Protein AF-0000000072531359 (afdb_homodimer)

Radius of gyration: 17.92 Å; Cα contacts (8 Å, |Δi|>4): 56; chains: 2; bounding box: 47×46×32 Å

pLDDT: mean 86.54, std 13.65, range [44.56, 97.75]

Solvent-accessible surface area (backbone atoms only — not comparable to full-atom values): 7122 Å² total; per-residue (Å²): 120,82,52,71,63,60,52,49,53,49,51,50,52,53,52,51,51,51,51,49,52,42,50,50,43,51,55,52,37,60,69,60,44,84,70,84,82,67,57,94,78,54,80,71,47,74,56,55,44,42,51,49,45,41,53,55,57,71,70,108,121,83,50,72,63,60,52,49,52,50,51,48,52,51,52,50,51,50,51,51,52,41,50,49,44,49,55,52,38,60,69,61,44,84,69,85,81,67,58,94,79,56,80,72,47,72,57,55,43,42,50,49,46,38,53,54,57,71,67,107

Structure (mmCIF, N/CA/C/O backbone):
data_AF-0000000072531359-model_v1
#
loop_
_entity.id
_entity.type
_entity.pdbx_description
1 polymer 'BHLH domain-containing protein'
#
loop_
_atom_site.group_PDB
_atom_site.id
_atom_site.type_symbol
_atom_site.label_atom_id
_atom_site.label_alt_id
_atom_site.label_comp_id
_atom_site.label_asym_id
_atom_site.label_entity_id
_atom_site.label_seq_id
_atom_site.pdbx_PDB_ins_code
_atom_site.Cartn_x
_atom_site.Cartn_y
_atom_site.Cartn_z
_atom_site.occupancy
_atom_site.B_iso_or_equiv
_atom_site.auth_seq_id
_atom_site.auth_comp_id
_atom_site.auth_asym_id
_atom_site.auth_atom_id
_atom_site.pdbx_PDB_model_num
ATOM 1 N N . GLU A 1 1 ? 24.469 -24.031 -11.766 1 44.66 1 GLU A N 1
ATOM 2 C CA . GLU A 1 1 ? 23.125 -23.688 -12.203 1 44.66 1 GLU A CA 1
ATOM 3 C C . GLU A 1 1 ? 22.172 -23.594 -11.016 1 44.66 1 GLU A C 1
ATOM 5 O O . GLU A 1 1 ? 22 -24.562 -10.281 1 44.66 1 GLU A O 1
ATOM 10 N N . PRO A 1 2 ? 22.062 -22.5 -10.328 1 56.78 2 PRO A N 1
ATOM 11 C CA . PRO A 1 2 ? 21.203 -22.609 -9.148 1 56.78 2 PRO A CA 1
ATOM 12 C C . PRO A 1 2 ? 19.906 -23.359 -9.43 1 56.78 2 PRO A C 1
ATOM 14 O O . PRO A 1 2 ? 19.359 -23.266 -10.531 1 56.78 2 PRO A O 1
ATOM 17 N N . GLN A 1 3 ? 19.734 -24.594 -9.07 1 61.34 3 GLN A N 1
ATOM 18 C CA . GLN A 1 3 ? 18.625 -25.5 -9.352 1 61.34 3 GLN A CA 1
ATOM 19 C C . GLN A 1 3 ? 17.281 -24.781 -9.219 1 61.34 3 GLN A C 1
ATOM 21 O O . GLN A 1 3 ? 17.141 -23.875 -8.391 1 61.34 3 GLN A O 1
ATOM 26 N N . TYR A 1 4 ? 16.625 -24.766 -10.328 1 69.25 4 TYR A N 1
ATOM 27 C CA . TYR A 1 4 ? 15.359 -24.1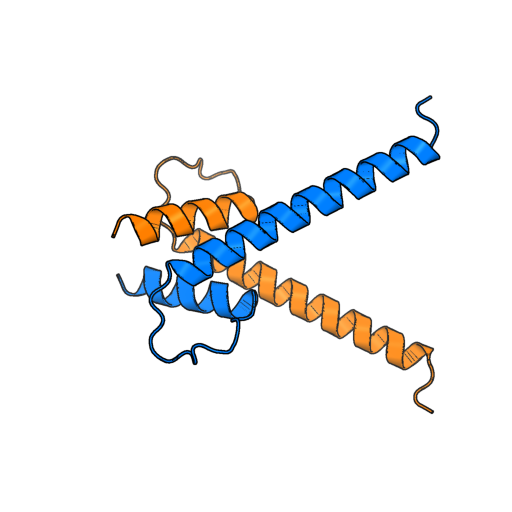09 -10.578 1 69.25 4 TYR A CA 1
ATOM 28 C C . TYR A 1 4 ? 14.508 -24.062 -9.312 1 69.25 4 TYR A C 1
ATOM 30 O O . TYR A 1 4 ? 13.859 -23.047 -9.023 1 69.25 4 TYR A O 1
ATOM 38 N N . GLY A 1 5 ? 14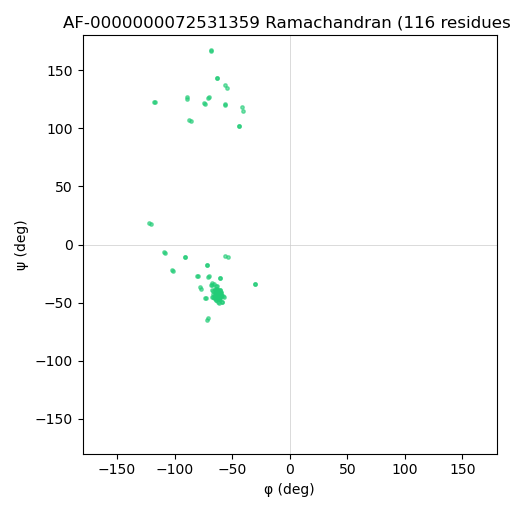.672 -25.125 -8.555 1 67 5 GLY A N 1
ATOM 39 C CA . GLY A 1 5 ? 13.875 -25.234 -7.348 1 67 5 GLY A CA 1
ATOM 40 C C . GLY A 1 5 ? 14.32 -24.297 -6.246 1 67 5 GLY A C 1
ATOM 41 O O . GLY A 1 5 ? 13.484 -23.719 -5.551 1 67 5 GLY A O 1
ATOM 42 N N . GLN A 1 6 ? 15.594 -24.297 -6.066 1 68.69 6 GLN A N 1
ATOM 43 C CA . GLN A 1 6 ? 16.156 -23.469 -4.992 1 68.69 6 GLN A CA 1
ATOM 44 C C . GLN A 1 6 ? 15.953 -21.984 -5.27 1 68.69 6 GLN A C 1
ATOM 46 O O . GLN A 1 6 ? 15.656 -21.219 -4.355 1 68.69 6 GLN A O 1
ATOM 51 N N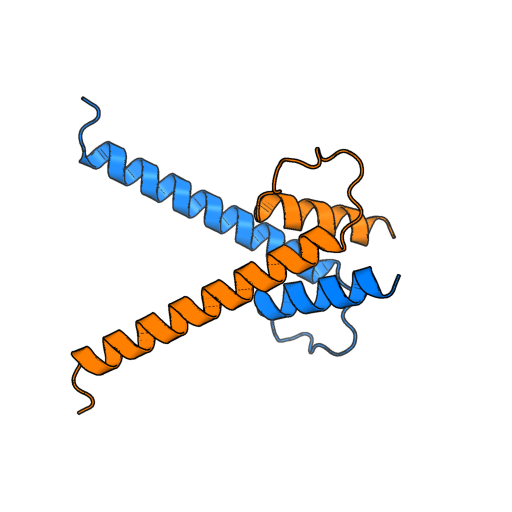 . ALA A 1 7 ? 16.031 -21.844 -6.547 1 74.06 7 ALA A N 1
ATOM 52 C CA . ALA A 1 7 ? 15.883 -20.438 -6.945 1 74.06 7 ALA A CA 1
ATOM 53 C C . ALA A 1 7 ? 14.453 -19.953 -6.738 1 74.06 7 ALA A C 1
ATOM 55 O O . ALA A 1 7 ? 14.227 -18.828 -6.289 1 74.06 7 ALA A O 1
ATOM 56 N N . ARG A 1 8 ? 13.555 -20.969 -6.824 1 82.88 8 ARG A N 1
ATOM 57 C CA . ARG A 1 8 ? 12.141 -20.641 -6.684 1 82.88 8 ARG A CA 1
ATOM 58 C C . ARG A 1 8 ? 11.773 -20.422 -5.219 1 82.88 8 ARG A C 1
ATOM 60 O O . ARG A 1 8 ? 11.039 -19.484 -4.891 1 82.88 8 ARG A O 1
ATOM 67 N N . ASP A 1 9 ? 12.422 -21.25 -4.387 1 85.25 9 ASP A N 1
ATOM 68 C CA . ASP A 1 9 ? 12.156 -21.125 -2.957 1 85.25 9 ASP A CA 1
ATOM 69 C C . ASP A 1 9 ? 12.688 -19.812 -2.41 1 85.25 9 ASP A C 1
ATOM 71 O O . ASP A 1 9 ? 12.016 -19.156 -1.605 1 85.25 9 ASP A O 1
ATOM 75 N N . GLY A 1 10 ? 13.75 -19.453 -2.846 1 87.75 10 GLY A N 1
ATOM 76 C CA . GLY A 1 10 ? 14.336 -18.188 -2.436 1 87.75 10 GLY A CA 1
ATOM 77 C C . GLY A 1 10 ? 13.523 -16.984 -2.871 1 87.75 10 GLY A C 1
ATOM 78 O O . GLY A 1 10 ? 13.297 -16.062 -2.084 1 87.75 10 GLY A O 1
ATOM 79 N N . ALA A 1 11 ? 13.141 -17.031 -4.012 1 91 11 ALA A N 1
ATOM 80 C CA . ALA A 1 11 ? 12.336 -15.938 -4.555 1 91 11 ALA A CA 1
ATOM 81 C C . ALA A 1 11 ? 11.023 -15.797 -3.795 1 91 11 ALA A C 1
ATOM 83 O O . ALA A 1 11 ? 10.578 -14.68 -3.508 1 91 11 ALA A O 1
ATOM 84 N N . THR A 1 12 ? 10.445 -16.859 -3.438 1 90.88 12 THR A N 1
ATOM 85 C CA . THR A 1 12 ? 9.195 -16.859 -2.689 1 90.88 12 THR A CA 1
ATOM 86 C C . THR A 1 12 ? 9.398 -16.281 -1.292 1 90.88 12 THR A C 1
ATOM 88 O O . THR A 1 12 ? 8.562 -15.516 -0.805 1 90.88 12 THR A O 1
ATOM 91 N N . GLU A 1 13 ? 10.422 -16.719 -0.726 1 92.25 13 GLU A N 1
ATOM 92 C CA . GLU A 1 13 ? 10.742 -16.219 0.606 1 92.25 13 GLU A CA 1
ATOM 93 C C . GLU A 1 13 ? 10.992 -14.711 0.578 1 92.25 13 GLU A C 1
ATOM 95 O O . GLU A 1 13 ? 10.57 -13.984 1.483 1 92.25 13 GLU A O 1
ATOM 100 N N . ARG A 1 14 ? 11.695 -14.211 -0.381 1 93.31 14 ARG A N 1
ATOM 101 C CA . ARG A 1 14 ? 11.945 -12.773 -0.521 1 93.31 14 ARG A CA 1
ATOM 102 C C . ARG A 1 14 ? 10.641 -12.008 -0.71 1 93.31 14 ARG A C 1
ATOM 104 O O . ARG A 1 14 ? 10.445 -10.961 -0.098 1 93.31 14 ARG A O 1
ATOM 111 N N . GLU A 1 15 ? 9.773 -12.578 -1.529 1 92.69 15 GLU A N 1
ATOM 112 C CA . GLU A 1 15 ? 8.477 -11.945 -1.764 1 92.69 15 GLU A CA 1
ATOM 113 C C . GLU A 1 15 ? 7.645 -11.906 -0.487 1 92.69 15 GLU A C 1
ATOM 115 O O . GLU A 1 15 ? 6.969 -10.914 -0.208 1 92.69 15 GLU A O 1
ATOM 120 N N . ARG A 1 16 ? 7.734 -12.977 0.229 1 94.69 16 ARG A N 1
ATOM 121 C CA . ARG A 1 16 ? 7.02 -13.031 1.501 1 94.69 16 ARG A CA 1
ATOM 122 C C . ARG A 1 16 ? 7.555 -11.977 2.469 1 94.69 16 ARG A C 1
ATOM 124 O O . ARG A 1 16 ? 6.781 -11.289 3.137 1 94.69 16 ARG A O 1
ATOM 131 N N . SER A 1 17 ? 8.812 -11.883 2.504 1 95.31 17 SER A N 1
ATOM 132 C CA . SER A 1 17 ? 9.445 -10.883 3.352 1 95.31 17 SER A CA 1
ATOM 133 C C . SER A 1 17 ? 9.047 -9.469 2.932 1 95.31 17 SER A C 1
ATOM 135 O O . SER A 1 17 ? 8.789 -8.617 3.779 1 95.31 17 SER A O 1
ATOM 137 N N . ARG A 1 18 ? 9.07 -9.18 1.736 1 95.19 18 ARG A N 1
ATOM 138 C CA . ARG A 1 18 ? 8.68 -7.875 1.213 1 95.19 18 ARG A CA 1
ATOM 139 C C . ARG A 1 18 ? 7.246 -7.535 1.605 1 95.19 18 ARG A C 1
ATOM 141 O O . ARG A 1 18 ? 6.957 -6.41 2.016 1 95.19 18 ARG A O 1
ATOM 148 N N . MET A 1 19 ? 6.375 -8.508 1.467 1 96.31 19 MET A N 1
ATOM 149 C CA . MET A 1 19 ? 4.973 -8.305 1.816 1 96.31 19 MET A CA 1
ATOM 150 C C . MET A 1 19 ? 4.82 -8.031 3.309 1 96.31 19 MET A C 1
ATOM 152 O O . MET A 1 19 ? 3.967 -7.234 3.713 1 96.31 19 MET A O 1
ATOM 156 N N . HIS A 1 20 ? 5.633 -8.664 4.117 1 97.12 20 HIS A N 1
ATOM 157 C CA . HIS A 1 20 ? 5.613 -8.398 5.551 1 97.12 20 HIS A CA 1
ATOM 158 C C . HIS A 1 20 ? 6.039 -6.961 5.848 1 97.12 20 HIS A C 1
ATOM 160 O O . HIS A 1 20 ? 5.445 -6.297 6.699 1 97.12 20 HIS A O 1
ATOM 166 N N . LEU A 1 21 ? 7.047 -6.543 5.141 1 97.25 21 LEU A N 1
ATOM 167 C CA . LEU A 1 21 ? 7.52 -5.172 5.316 1 97.25 21 LEU A CA 1
ATOM 168 C C . LEU A 1 21 ? 6.441 -4.172 4.914 1 97.25 21 LEU A C 1
ATOM 170 O O . LEU A 1 21 ? 6.242 -3.16 5.59 1 97.25 21 LEU A O 1
ATOM 174 N N . LEU A 1 22 ? 5.805 -4.414 3.883 1 97.5 22 LEU A N 1
ATOM 175 C CA . LEU A 1 22 ? 4.719 -3.559 3.418 1 97.5 22 LEU A CA 1
ATOM 176 C C . LEU A 1 22 ? 3.602 -3.488 4.453 1 97.5 22 LEU A C 1
ATOM 178 O O . LEU A 1 22 ? 3.102 -2.402 4.762 1 97.5 22 LEU A O 1
ATOM 182 N N . ASN A 1 23 ? 3.248 -4.629 4.945 1 97 23 ASN A N 1
ATOM 183 C CA . ASN A 1 23 ? 2.199 -4.699 5.957 1 97 23 ASN A CA 1
ATOM 184 C C . ASN A 1 23 ? 2.6 -3.957 7.227 1 97 23 ASN A C 1
ATOM 186 O O . ASN A 1 23 ? 1.77 -3.293 7.852 1 97 23 ASN A O 1
ATOM 190 N N . ASP A 1 24 ? 3.826 -4.129 7.578 1 97.69 24 ASP A N 1
ATOM 191 C CA . ASP A 1 24 ? 4.332 -3.389 8.734 1 97.69 24 ASP A CA 1
ATOM 192 C C . ASP A 1 24 ? 4.211 -1.883 8.516 1 97.69 24 ASP A C 1
ATOM 194 O O . ASP A 1 24 ? 3.855 -1.144 9.438 1 97.69 24 ASP A O 1
ATOM 198 N N . ALA A 1 25 ? 4.555 -1.476 7.375 1 97.75 25 ALA A N 1
ATOM 199 C CA . ALA A 1 25 ? 4.473 -0.052 7.059 1 97.75 25 ALA A CA 1
ATOM 200 C C . ALA A 1 25 ? 3.025 0.434 7.082 1 97.75 25 ALA A C 1
ATOM 202 O O . ALA A 1 25 ? 2.742 1.534 7.559 1 97.75 25 ALA A O 1
ATOM 203 N N . PHE A 1 26 ? 2.121 -0.301 6.637 1 97.31 26 PHE A N 1
ATOM 204 C CA . PHE A 1 26 ? 0.706 0.034 6.727 1 97.31 26 PHE A CA 1
ATOM 205 C C . PHE A 1 26 ? 0.27 0.163 8.18 1 97.31 26 PHE A C 1
ATOM 207 O O . PHE A 1 26 ? -0.466 1.087 8.531 1 97.31 26 PHE A O 1
ATOM 214 N N . ASP A 1 27 ? 0.7 -0.799 8.938 1 95.69 27 ASP A N 1
ATOM 215 C CA . ASP A 1 27 ? 0.342 -0.769 10.352 1 95.69 27 ASP A CA 1
ATOM 216 C C . ASP A 1 27 ? 0.861 0.501 11.023 1 95.69 27 ASP A C 1
ATOM 218 O O . ASP A 1 27 ? 0.158 1.115 11.828 1 95.69 27 ASP A O 1
ATOM 222 N N . GLN A 1 28 ? 2.033 0.877 10.711 1 96.75 28 GLN A N 1
ATOM 223 C CA . GLN A 1 28 ? 2.605 2.098 11.266 1 96.75 28 GLN A CA 1
ATOM 224 C C . GLN A 1 28 ? 1.843 3.332 10.797 1 96.75 28 GLN A C 1
ATOM 226 O O . GLN A 1 28 ? 1.575 4.242 11.578 1 96.75 28 GLN A O 1
ATOM 231 N N . LEU A 1 29 ? 1.484 3.377 9.531 1 96.44 29 LEU A N 1
ATOM 232 C CA . LEU A 1 29 ? 0.73 4.508 9 1 96.44 29 LEU A CA 1
ATOM 233 C C . LEU A 1 29 ? -0.613 4.645 9.711 1 96.44 29 LEU A C 1
ATOM 235 O O . LEU A 1 29 ? -1.029 5.754 10.047 1 96.44 29 LEU A O 1
ATOM 239 N N . ARG A 1 30 ? -1.232 3.514 9.938 1 94.75 30 ARG A N 1
ATOM 240 C CA . ARG A 1 30 ? -2.521 3.508 10.625 1 94.75 30 ARG A CA 1
ATOM 241 C C . ARG A 1 30 ? -2.402 4.109 12.023 1 94.75 30 ARG A C 1
ATOM 243 O O . ARG A 1 30 ? -3.348 4.723 12.523 1 94.75 30 ARG A O 1
ATOM 250 N N . LYS A 1 31 ? -1.301 3.967 12.523 1 93.31 31 LYS A N 1
ATOM 251 C CA . LYS A 1 31 ? -1.097 4.422 13.898 1 93.31 31 LYS A CA 1
ATOM 252 C C . LYS A 1 31 ? -0.881 5.934 13.945 1 93.31 31 LYS A C 1
ATOM 254 O O . LYS A 1 31 ? -1.237 6.582 14.938 1 93.31 31 LYS A O 1
ATOM 259 N N . VAL A 1 32 ? -0.389 6.5 12.922 1 94.19 32 VAL A N 1
ATOM 260 C CA . VAL A 1 32 ? 0.035 7.895 13.008 1 94.19 32 VAL A CA 1
ATOM 261 C C . VAL A 1 32 ? -1.016 8.789 12.359 1 94.19 32 VAL A C 1
ATOM 263 O O . VAL A 1 32 ? -1.005 10.008 12.555 1 94.19 32 VAL A O 1
ATOM 266 N N . VAL A 1 33 ? -1.816 8.266 11.5 1 92.88 33 VAL A N 1
ATOM 267 C CA . VAL A 1 33 ? -2.85 9.078 10.859 1 92.88 33 VAL A CA 1
ATOM 268 C C . VAL A 1 33 ? -3.977 9.352 11.852 1 92.88 33 VAL A C 1
ATOM 270 O O . VAL A 1 33 ? -4.5 8.43 12.477 1 92.88 33 VAL A O 1
ATOM 273 N N . PRO A 1 34 ? -4.195 10.648 12.07 1 85.38 34 PRO A N 1
ATOM 274 C CA . PRO A 1 34 ? -5.277 10.969 13.008 1 85.38 34 PRO A CA 1
ATOM 275 C C . PRO A 1 34 ? -6.609 10.344 12.594 1 85.38 34 PRO A C 1
ATOM 277 O O . PRO A 1 34 ? -6.961 10.352 11.414 1 85.38 34 PRO A O 1
ATOM 280 N N . LYS A 1 35 ? -7.078 9.539 13.531 1 75.25 35 LYS A N 1
ATOM 281 C CA . LYS A 1 35 ? -8.352 8.875 13.258 1 75.25 35 LYS A CA 1
ATOM 282 C C . LYS A 1 35 ? -9.523 9.742 13.688 1 75.25 35 LYS A C 1
ATOM 284 O O . LYS A 1 35 ? -9.523 10.312 14.781 1 75.25 35 LYS A O 1
ATOM 289 N N . SER A 1 36 ? -10.203 10.281 12.844 1 61.12 36 SER A N 1
ATOM 290 C CA . SER A 1 36 ? -11.359 10.977 13.398 1 61.12 36 SER A CA 1
ATOM 291 C C . SER A 1 36 ? -12.406 9.984 13.898 1 61.12 36 SER A C 1
ATOM 293 O O . SER A 1 36 ? -12.891 10.102 15.023 1 61.12 36 SER A O 1
ATOM 295 N N . ASN A 1 37 ? -13.047 9.18 13.078 1 59.72 37 ASN A N 1
ATOM 296 C CA . ASN A 1 37 ? -14.273 8.484 13.43 1 59.72 37 ASN A CA 1
ATOM 297 C C . ASN A 1 37 ? -14.117 6.969 13.32 1 59.72 37 ASN A C 1
ATOM 299 O O . ASN A 1 37 ? -15.102 6.238 13.25 1 59.72 37 ASN A O 1
ATOM 303 N N . LEU A 1 38 ? -12.914 6.605 13.297 1 61.12 38 LEU A N 1
ATOM 304 C CA . LEU A 1 38 ? -12.867 5.168 13.039 1 61.12 38 LEU A CA 1
ATOM 305 C C . LEU A 1 38 ? -12.922 4.383 14.344 1 61.12 38 LEU A C 1
ATOM 307 O O . LEU A 1 38 ? -12.438 4.855 15.383 1 61.12 38 LEU A O 1
ATOM 311 N N . SER A 1 39 ? -13.852 3.506 14.328 1 63.44 39 SER A N 1
ATOM 312 C CA . SER A 1 39 ? -14 2.643 15.5 1 63.44 39 SER A CA 1
ATOM 313 C C . SER A 1 39 ? -12.711 1.896 15.805 1 63.44 39 SER A C 1
ATOM 315 O O . SER A 1 39 ? -11.945 1.561 14.898 1 63.44 39 SER A O 1
ATOM 317 N N . GLU A 1 40 ? -12.383 1.865 17.188 1 63.25 40 GLU A N 1
ATOM 318 C CA . GLU A 1 40 ? -11.164 1.271 17.719 1 63.25 40 GLU A CA 1
ATOM 319 C C . GLU A 1 40 ? -11.016 -0.185 17.297 1 63.25 40 GLU A C 1
ATOM 321 O O . GLU A 1 40 ? -9.906 -0.705 17.203 1 63.25 40 GLU A O 1
ATOM 326 N N . HIS A 1 41 ? -12.102 -0.611 16.75 1 67.44 41 HIS A N 1
ATOM 327 C CA . HIS A 1 41 ? -12.047 -2.066 16.672 1 67.44 41 HIS A CA 1
ATOM 328 C C . HIS A 1 41 ? -11.852 -2.537 15.234 1 67.44 41 HIS A C 1
ATOM 330 O O . HIS A 1 41 ? -11.625 -3.727 14.992 1 67.4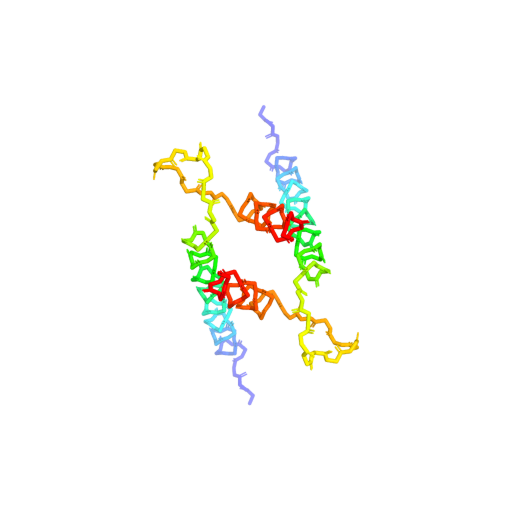4 41 HIS A O 1
ATOM 336 N N . GLN A 1 42 ? -11.914 -1.68 14.445 1 78.81 42 GLN A N 1
ATOM 337 C CA . GLN A 1 42 ? -11.773 -2.186 13.086 1 78.81 42 GLN A CA 1
ATOM 338 C C . GLN A 1 42 ? -10.531 -1.611 12.406 1 78.81 42 GLN A C 1
ATOM 340 O O . GLN A 1 42 ? -10.32 -0.397 12.414 1 78.81 42 GLN A O 1
ATOM 345 N N . LYS A 1 43 ? -9.797 -2.65 12.031 1 85.62 43 LYS A N 1
ATOM 346 C CA . LYS A 1 43 ? -8.602 -2.256 11.289 1 85.62 43 LYS A CA 1
ATOM 347 C C . LYS A 1 43 ? -8.961 -1.712 9.914 1 85.62 43 LYS A C 1
ATOM 349 O O . LYS A 1 43 ? -9.766 -2.309 9.195 1 85.62 43 LYS A O 1
ATOM 354 N N . LEU A 1 44 ? -8.445 -0.539 9.688 1 90.06 44 LEU A N 1
ATOM 355 C CA . LEU A 1 44 ? -8.672 0.037 8.367 1 90.06 44 LEU A CA 1
ATOM 356 C C . LEU A 1 44 ? -8.023 -0.82 7.281 1 90.06 44 LEU A C 1
ATOM 358 O O . LEU A 1 44 ? -6.922 -1.345 7.477 1 90.06 44 LEU A O 1
ATOM 362 N N . SER A 1 45 ? -8.734 -0.863 6.191 1 93.81 45 SER A N 1
ATOM 363 C CA . SER A 1 45 ? -8.133 -1.53 5.043 1 93.81 45 SER A CA 1
ATOM 364 C C . SER A 1 45 ? -6.949 -0.737 4.5 1 93.81 45 SER A C 1
ATOM 366 O O . SER A 1 45 ? -6.766 0.431 4.852 1 93.81 45 SER A O 1
ATOM 368 N N . LYS A 1 46 ? -6.23 -1.466 3.646 1 96 46 LYS A N 1
ATOM 369 C CA . LYS A 1 46 ? -5.082 -0.804 3.035 1 96 46 LYS A CA 1
ATOM 370 C C . LYS A 1 46 ? -5.52 0.407 2.215 1 96 46 LYS A C 1
ATOM 372 O O . LYS A 1 46 ? -4.934 1.485 2.33 1 96 46 LYS A O 1
ATOM 377 N N . ILE A 1 47 ? -6.535 0.213 1.437 1 96.44 47 ILE A N 1
ATOM 378 C CA . ILE A 1 47 ? -7.043 1.287 0.588 1 96.44 47 ILE A CA 1
ATOM 379 C C . ILE A 1 47 ? -7.57 2.426 1.457 1 96.44 47 ILE A C 1
ATOM 381 O O . ILE A 1 47 ? -7.281 3.598 1.198 1 96.44 47 ILE A O 1
ATOM 385 N N . ALA A 1 48 ? -8.344 2.047 2.402 1 93.94 48 ALA A N 1
ATOM 386 C CA . ALA A 1 48 ? -8.914 3.053 3.295 1 93.94 48 ALA A CA 1
ATOM 387 C C . ALA A 1 48 ? -7.82 3.82 4.027 1 93.94 48 ALA A C 1
ATOM 389 O O . ALA A 1 48 ? -7.934 5.031 4.23 1 93.94 48 ALA A O 1
ATOM 390 N N . THR A 1 49 ? -6.766 3.125 4.445 1 95.75 49 THR A N 1
ATOM 391 C CA . THR A 1 49 ? -5.637 3.746 5.129 1 95.75 49 THR A CA 1
ATOM 392 C C . THR A 1 49 ? -4.957 4.773 4.227 1 95.75 49 THR A C 1
ATOM 394 O O . THR A 1 49 ? -4.664 5.891 4.66 1 95.75 49 THR A O 1
ATOM 397 N N . LEU A 1 50 ? -4.805 4.422 3.045 1 97.12 50 LEU A N 1
ATOM 398 C CA . LEU A 1 50 ? -4.188 5.324 2.078 1 97.12 50 LEU A CA 1
ATOM 399 C C . LEU A 1 50 ? -5.059 6.555 1.851 1 97.12 50 LEU A C 1
ATOM 401 O O . LEU A 1 50 ? -4.562 7.684 1.854 1 97.12 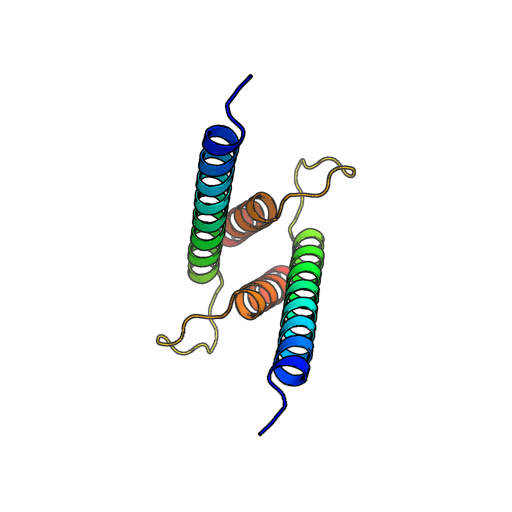50 LEU A O 1
ATOM 405 N N . ARG A 1 51 ? -6.316 6.312 1.676 1 96.06 51 ARG A N 1
ATOM 406 C CA . ARG A 1 51 ? -7.242 7.406 1.412 1 96.06 51 ARG A CA 1
ATOM 407 C C . ARG A 1 51 ? -7.301 8.375 2.592 1 96.06 51 ARG A C 1
ATOM 409 O O . ARG A 1 51 ? -7.352 9.586 2.402 1 96.06 51 ARG A O 1
ATOM 416 N N . LEU A 1 52 ? -7.273 7.816 3.75 1 94.81 52 LEU A N 1
ATOM 417 C CA . LEU A 1 52 ? -7.273 8.641 4.953 1 94.81 52 LEU A CA 1
ATOM 418 C C . LEU A 1 52 ? -6 9.484 5.035 1 94.81 52 LEU A C 1
ATOM 420 O O . LEU A 1 52 ? -6.059 10.672 5.344 1 94.81 52 LEU A O 1
ATOM 424 N N . ALA A 1 53 ? -4.898 8.875 4.789 1 96.19 53 ALA A N 1
ATOM 425 C CA . ALA A 1 53 ? -3.625 9.586 4.816 1 96.19 53 ALA A CA 1
ATOM 426 C C . ALA A 1 53 ? -3.598 10.703 3.785 1 96.19 53 ALA A C 1
ATOM 428 O O . ALA A 1 53 ? -3.145 11.812 4.074 1 96.19 53 ALA A O 1
ATOM 429 N N . ILE A 1 54 ? -4.07 10.391 2.629 1 96.5 54 ILE A N 1
ATOM 430 C CA . ILE A 1 54 ? -4.137 11.367 1.548 1 96.5 54 ILE A CA 1
ATOM 431 C C . ILE A 1 54 ? -4.98 12.562 1.984 1 96.5 54 ILE A C 1
ATOM 433 O O . ILE A 1 54 ? -4.57 13.711 1.818 1 96.5 54 ILE A O 1
ATOM 437 N N . HIS A 1 55 ? -6.141 12.227 2.502 1 94.94 55 HIS A N 1
ATOM 438 C CA . HIS A 1 55 ? -7.039 13.281 2.953 1 94.94 55 HIS A CA 1
ATOM 439 C C . HIS A 1 55 ? -6.391 14.125 4.043 1 94.94 55 HIS A C 1
ATOM 441 O O . HIS A 1 55 ? -6.457 15.359 4.004 1 94.94 55 HIS A O 1
ATOM 447 N N . TYR A 1 56 ? -5.77 13.531 4.973 1 94.69 56 TYR A N 1
ATOM 448 C CA . TYR A 1 56 ? -5.129 14.211 6.09 1 94.69 56 TYR A CA 1
ATOM 449 C C . TY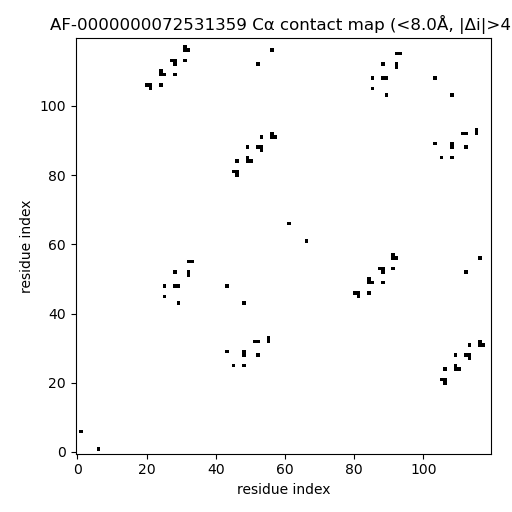R A 1 56 ? -4.027 15.148 5.602 1 94.69 56 TYR A C 1
ATOM 451 O O . TYR A 1 56 ? -3.998 16.328 5.969 1 94.69 56 TYR A O 1
ATOM 459 N N . ILE A 1 57 ? -3.158 14.656 4.793 1 95.12 57 ILE A N 1
ATOM 460 C CA . ILE A 1 57 ? -1.998 15.406 4.328 1 95.12 57 ILE A CA 1
ATOM 461 C C . ILE A 1 57 ? -2.453 16.547 3.428 1 95.12 57 ILE A C 1
ATOM 463 O O . ILE A 1 57 ? -1.896 17.656 3.48 1 95.12 57 ILE A O 1
ATOM 467 N N . SER A 1 58 ? -3.525 16.328 2.631 1 95.31 58 SER A N 1
ATOM 468 C CA . SER A 1 58 ? -4.012 17.344 1.702 1 95.31 58 SER A CA 1
ATOM 469 C C . SER A 1 58 ? -4.695 18.484 2.443 1 95.31 58 SER A C 1
ATOM 471 O O . SER A 1 58 ? -4.848 19.578 1.899 1 95.31 58 SER A O 1
ATOM 473 N N . ALA A 1 59 ? -5.039 18.234 3.615 1 92.69 59 ALA A N 1
ATOM 474 C CA . ALA A 1 59 ? -5.758 19.219 4.414 1 92.69 59 ALA A CA 1
ATOM 475 C C . ALA A 1 59 ? -4.789 20.094 5.215 1 92.69 59 ALA A C 1
ATOM 477 O O . ALA A 1 59 ? -5.203 21.047 5.875 1 92.69 59 ALA A O 1
ATOM 478 N N . LEU A 1 60 ? -3.582 19.781 5.281 1 89.19 60 LEU A N 1
ATOM 479 C CA . LEU A 1 60 ? -2.574 20.547 6.016 1 89.19 60 LEU A CA 1
ATOM 480 C C . LEU A 1 60 ? -2.145 21.781 5.227 1 89.19 60 LEU A C 1
ATOM 482 O O . LEU A 1 60 ? -1.939 22.844 5.805 1 89.19 60 LEU A O 1
ATOM 486 N N . GLU B 1 1 ? -25.406 -23.953 -10.102 1 44.56 1 GLU B N 1
ATOM 487 C CA . GLU B 1 1 ? -24.031 -24.094 -9.664 1 44.56 1 GLU B CA 1
ATOM 488 C C . GLU B 1 1 ? -23.109 -23.094 -10.359 1 44.56 1 GLU B C 1
ATOM 490 O O . GLU B 1 1 ? -23 -23.094 -11.594 1 44.56 1 GLU B O 1
ATOM 495 N N . PRO B 1 2 ? -22.969 -21.875 -9.945 1 56.12 2 PRO B N 1
ATOM 496 C CA . PRO B 1 2 ? -22.141 -21 -10.797 1 56.12 2 PRO B CA 1
ATOM 497 C C . PRO B 1 2 ? -20.859 -21.688 -11.266 1 56.12 2 PRO B C 1
ATOM 499 O O . PRO B 1 2 ? -20.281 -22.484 -10.539 1 56.12 2 PRO B O 1
ATOM 502 N N . GLN B 1 3 ? -20.766 -22.156 -12.477 1 60.03 3 GLN B N 1
ATOM 503 C CA . GLN B 1 3 ? -19.672 -22.938 -13.062 1 60.03 3 GLN B CA 1
ATOM 504 C C . GLN B 1 3 ? -18.312 -22.406 -12.617 1 60.03 3 GLN B C 1
ATOM 506 O O . GLN B 1 3 ? -18.141 -21.188 -12.43 1 60.03 3 GLN B O 1
ATOM 511 N N . TYR B 1 4 ? -17.672 -23.266 -11.898 1 68.69 4 TYR B N 1
ATOM 512 C CA . TYR B 1 4 ? -16.391 -23.078 -11.242 1 68.69 4 TYR B CA 1
ATOM 513 C C . TYR B 1 4 ? -15.523 -22.094 -12.023 1 68.69 4 TYR B C 1
ATOM 515 O O . TYR B 1 4 ? -14.836 -21.266 -11.43 1 68.69 4 TYR B O 1
ATOM 523 N N . GLY B 1 5 ? -15.727 -22.188 -13.336 1 65.19 5 GLY B N 1
ATOM 524 C CA . GLY B 1 5 ? -14.914 -21.359 -14.211 1 65.19 5 GLY B CA 1
ATOM 525 C C . GLY B 1 5 ? -15.297 -19.891 -14.164 1 65.19 5 GLY B C 1
ATOM 526 O O . GLY B 1 5 ? -14.43 -19.016 -14.148 1 65.19 5 GLY B O 1
ATOM 527 N N . GLN B 1 6 ? -16.594 -19.672 -14.234 1 68.44 6 GLN B N 1
ATOM 528 C CA . GLN B 1 6 ? -17.109 -18.312 -14.266 1 68.44 6 GLN B CA 1
ATOM 529 C C . GLN B 1 6 ? -16.859 -17.594 -12.938 1 68.44 6 GLN B C 1
ATOM 531 O O . GLN B 1 6 ? -16.531 -16.406 -12.922 1 68.44 6 GLN B O 1
ATOM 536 N N . ALA B 1 7 ? -16.938 -18.484 -12 1 74.25 7 ALA B N 1
ATOM 537 C CA . ALA B 1 7 ? -16.734 -17.906 -10.672 1 74.25 7 ALA B CA 1
ATOM 538 C C . ALA B 1 7 ? -15.289 -17.484 -10.453 1 74.25 7 ALA B C 1
ATOM 540 O O . ALA B 1 7 ? -15.023 -16.438 -9.867 1 74.25 7 ALA B O 1
ATOM 541 N N . ARG B 1 8 ? -14.461 -18.219 -11.188 1 82.5 8 ARG B N 1
ATOM 542 C CA . ARG B 1 8 ? -13.031 -17.953 -11.055 1 82.5 8 ARG B CA 1
ATOM 543 C C . ARG B 1 8 ? -12.641 -16.688 -11.82 1 82.5 8 ARG B C 1
ATOM 545 O O . ARG B 1 8 ? -11.859 -15.875 -11.32 1 82.5 8 ARG B O 1
ATOM 552 N N . ASP B 1 9 ? -13.312 -16.578 -12.984 1 84.88 9 ASP B N 1
ATOM 553 C CA . ASP B 1 9 ? -13.023 -15.406 -13.805 1 84.88 9 ASP B CA 1
ATOM 554 C C . ASP B 1 9 ? -13.484 -14.125 -13.125 1 84.88 9 ASP B C 1
ATOM 556 O O . ASP B 1 9 ? -12.789 -13.109 -13.156 1 84.88 9 ASP B O 1
ATOM 560 N N . GLY B 1 10 ? -14.547 -14.188 -12.539 1 87.5 10 GLY B N 1
ATOM 561 C CA . GLY B 1 10 ? -15.078 -13.039 -11.812 1 87.5 10 GLY B CA 1
ATOM 562 C C . GLY B 1 10 ? -14.219 -12.641 -10.625 1 87.5 10 GLY B C 1
ATOM 563 O O . GLY B 1 10 ? -13.945 -11.461 -10.422 1 87.5 10 GLY B O 1
ATOM 564 N N . ALA B 1 11 ? -13.852 -13.586 -9.969 1 91.06 11 ALA B N 1
ATOM 565 C CA . ALA B 1 11 ? -13.016 -13.344 -8.797 1 91.06 11 ALA B CA 1
ATOM 566 C C . ALA B 1 11 ? -11.68 -12.719 -9.195 1 91.06 11 ALA B C 1
ATOM 568 O O . ALA B 1 11 ? -11.188 -11.805 -8.523 1 91.06 11 ALA B O 1
ATOM 569 N N . THR B 1 12 ? -11.164 -13.133 -10.242 1 91 12 THR B N 1
ATOM 570 C CA . THR B 1 12 ? -9.898 -12.609 -10.75 1 91 12 THR B CA 1
ATOM 571 C C . THR B 1 12 ? -10.055 -11.156 -11.188 1 91 12 THR B C 1
ATOM 573 O O . THR B 1 12 ? -9.18 -10.328 -10.93 1 91 12 THR B O 1
ATOM 576 N N . GLU B 1 13 ? -11.078 -10.961 -11.867 1 92.38 13 GLU B N 1
ATOM 577 C CA . GLU B 1 13 ? -11.352 -9.602 -12.312 1 92.38 13 GLU B CA 1
ATOM 578 C C . GLU B 1 13 ? -11.539 -8.656 -11.133 1 92.38 13 GLU B C 1
ATOM 580 O O . GLU B 1 13 ? -11.07 -7.516 -11.156 1 92.38 13 GLU B O 1
ATOM 585 N N . ARG B 1 14 ? -12.234 -9.055 -10.117 1 93.38 14 ARG B N 1
ATOM 586 C CA . ARG B 1 14 ? -12.422 -8.25 -8.922 1 93.38 14 ARG B CA 1
ATOM 587 C C . ARG B 1 14 ? -11.094 -7.961 -8.234 1 93.38 14 ARG B C 1
ATOM 589 O O . ARG B 1 14 ? -10.828 -6.828 -7.824 1 93.38 14 ARG B O 1
ATOM 596 N N . GLU B 1 15 ? -10.258 -8.984 -8.172 1 92.62 15 GLU B N 1
ATOM 597 C CA . GLU B 1 15 ? -8.938 -8.812 -7.566 1 92.62 15 GLU B CA 1
ATOM 598 C C . GLU B 1 15 ? -8.078 -7.844 -8.367 1 92.62 15 GLU B C 1
ATOM 600 O O . GLU B 1 15 ? -7.359 -7.023 -7.797 1 92.62 15 GLU B O 1
ATOM 605 N N . ARG B 1 16 ? -8.211 -7.969 -9.641 1 94.81 16 ARG B N 1
ATOM 606 C CA . ARG B 1 16 ? -7.48 -7.051 -10.508 1 94.81 16 ARG B CA 1
ATOM 607 C C . ARG B 1 16 ? -7.949 -5.613 -10.305 1 94.81 16 ARG B C 1
ATOM 609 O O . ARG B 1 16 ? -7.133 -4.695 -10.219 1 94.81 16 ARG B O 1
ATOM 616 N N . SER B 1 17 ? -9.195 -5.465 -10.219 1 95.44 17 SER B N 1
ATOM 617 C CA . SER B 1 17 ? -9.773 -4.145 -9.969 1 95.44 17 SER B CA 1
ATOM 618 C C . SER B 1 17 ? -9.32 -3.59 -8.625 1 95.44 17 SER B C 1
ATOM 620 O O . SER B 1 17 ? -9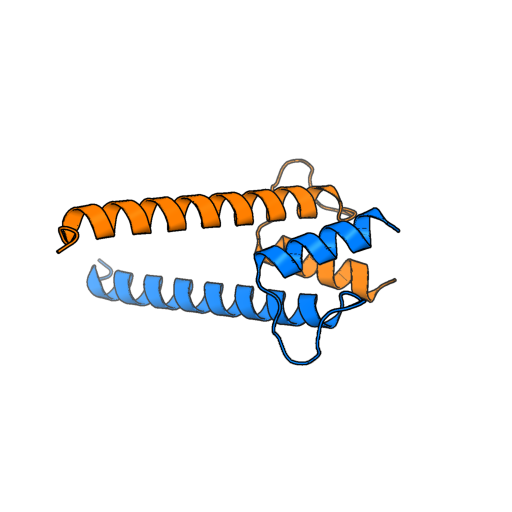.008 -2.402 -8.508 1 95.44 17 SER B O 1
ATOM 622 N N . ARG B 1 18 ? -9.352 -4.32 -7.645 1 95.25 18 ARG B N 1
ATOM 623 C CA . ARG B 1 18 ? -8.906 -3.914 -6.316 1 95.25 18 ARG B CA 1
ATOM 624 C C . ARG B 1 18 ? -7.453 -3.457 -6.336 1 95.25 18 ARG B C 1
ATOM 626 O O . ARG B 1 18 ? -7.109 -2.436 -5.738 1 95.25 18 ARG B O 1
ATOM 633 N N . MET B 1 19 ? -6.637 -4.219 -7 1 96.38 19 MET B N 1
ATOM 634 C CA . MET B 1 19 ? -5.223 -3.879 -7.098 1 96.38 19 MET B CA 1
ATOM 635 C C . MET B 1 19 ? -5.027 -2.562 -7.844 1 96.38 19 MET B C 1
ATOM 637 O O . MET B 1 19 ? -4.133 -1.782 -7.508 1 96.38 19 MET B O 1
ATOM 641 N N . HIS B 1 20 ? -5.859 -2.324 -8.836 1 97.12 20 HIS B N 1
ATOM 642 C CA . HIS B 1 20 ? -5.805 -1.05 -9.547 1 97.12 20 HIS B CA 1
ATOM 643 C C . HIS B 1 20 ? -6.16 0.109 -8.625 1 97.12 20 HIS B C 1
ATOM 645 O O . HIS B 1 20 ? -5.523 1.164 -8.672 1 97.12 20 HIS B O 1
ATOM 651 N N . LEU B 1 21 ? -7.152 -0.101 -7.82 1 97.31 21 LEU B N 1
ATOM 652 C CA . LEU B 1 21 ? -7.562 0.927 -6.871 1 97.31 21 LEU B CA 1
ATOM 653 C C . LEU B 1 21 ? -6.449 1.211 -5.863 1 97.31 21 LEU B C 1
ATOM 655 O O . LEU B 1 21 ? -6.191 2.369 -5.531 1 97.31 21 LEU B O 1
ATOM 659 N N . LEU B 1 22 ? -5.836 0.225 -5.41 1 97.56 22 LEU B N 1
ATOM 660 C CA . LEU B 1 22 ? -4.723 0.367 -4.477 1 97.56 22 LEU B CA 1
ATOM 661 C C . LEU B 1 22 ? -3.584 1.158 -5.109 1 97.56 22 LEU B C 1
ATOM 663 O O . LEU B 1 22 ? -3.029 2.064 -4.48 1 97.56 22 LEU B O 1
ATOM 667 N N . ASN B 1 23 ? -3.27 0.789 -6.312 1 97 23 ASN B N 1
ATOM 668 C CA . ASN B 1 23 ? -2.207 1.478 -7.039 1 97 23 ASN B CA 1
ATOM 669 C C . ASN B 1 23 ? -2.545 2.947 -7.27 1 97 23 ASN B C 1
ATOM 671 O O . ASN B 1 23 ? -1.675 3.812 -7.172 1 97 23 ASN B O 1
ATOM 675 N N . ASP B 1 24 ? -3.764 3.17 -7.598 1 97.75 24 ASP B N 1
ATOM 676 C CA . ASP B 1 24 ? -4.211 4.551 -7.758 1 97.75 24 ASP B CA 1
ATOM 677 C C . ASP B 1 24 ? -4.031 5.336 -6.461 1 97.75 24 ASP B C 1
ATOM 679 O O . ASP B 1 24 ? -3.627 6.5 -6.488 1 97.75 24 ASP B O 1
ATOM 683 N N . ALA B 1 25 ? -4.387 4.734 -5.418 1 97.75 25 ALA B N 1
ATOM 684 C CA . ALA B 1 25 ? -4.254 5.391 -4.117 1 97.75 25 ALA B CA 1
ATOM 685 C C . ALA B 1 25 ? -2.787 5.66 -3.789 1 97.75 25 ALA B C 1
ATOM 687 O O . ALA B 1 25 ? -2.447 6.719 -3.256 1 97.75 25 ALA B O 1
ATOM 688 N N . PHE B 1 26 ? -1.927 4.816 -4.09 1 97.31 26 PHE B N 1
ATOM 689 C CA . PHE B 1 26 ? -0.496 5.039 -3.918 1 97.31 26 PHE B CA 1
ATOM 690 C C . PHE B 1 26 ? -0.025 6.219 -4.762 1 97.31 26 PHE B C 1
ATOM 692 O O . PHE B 1 26 ? 0.757 7.051 -4.293 1 97.31 26 PHE B O 1
ATOM 699 N N . ASP B 1 27 ? -0.478 6.199 -5.977 1 95.75 27 ASP B N 1
ATOM 700 C CA . ASP B 1 27 ? -0.09 7.293 -6.863 1 95.75 27 ASP B CA 1
ATOM 701 C C . ASP B 1 27 ? -0.541 8.641 -6.309 1 95.75 27 ASP B C 1
ATOM 703 O O . ASP B 1 27 ? 0.203 9.625 -6.363 1 95.75 27 ASP B O 1
ATOM 707 N N . GLN B 1 28 ? -1.699 8.68 -5.785 1 96.81 28 GLN B N 1
ATOM 708 C CA . GLN B 1 28 ? -2.211 9.914 -5.195 1 96.81 28 GLN B CA 1
ATOM 709 C C . GLN B 1 28 ? -1.407 10.305 -3.959 1 96.81 28 GLN B C 1
ATOM 711 O O . GLN B 1 28 ? -1.087 11.477 -3.768 1 96.81 28 GLN B O 1
ATOM 716 N N . LEU B 1 29 ? -1.079 9.352 -3.127 1 96.44 29 LEU B N 1
ATOM 717 C CA . LEU B 1 29 ? -0.29 9.633 -1.933 1 96.44 29 LEU B CA 1
ATOM 718 C C . LEU B 1 29 ? 1.072 10.211 -2.307 1 96.44 29 LEU B C 1
ATOM 720 O O . LEU B 1 29 ? 1.541 11.164 -1.681 1 96.44 29 LEU B O 1
ATOM 724 N N . ARG B 1 30 ? 1.653 9.648 -3.322 1 94.75 30 ARG B N 1
ATOM 725 C CA . ARG B 1 30 ? 2.955 10.117 -3.789 1 94.75 30 ARG B CA 1
ATOM 726 C C . ARG B 1 30 ? 2.893 11.578 -4.223 1 94.75 30 ARG B C 1
ATOM 728 O O . ARG B 1 30 ? 3.873 12.312 -4.09 1 94.75 30 ARG B O 1
ATOM 735 N N . LYS B 1 31 ? 1.789 11.914 -4.633 1 93.31 31 LYS B N 1
ATOM 736 C CA . LYS B 1 31 ? 1.634 13.266 -5.16 1 93.31 31 LYS B CA 1
ATOM 737 C C . LYS B 1 31 ? 1.471 14.281 -4.035 1 93.31 31 LYS B C 1
ATOM 739 O O . LYS B 1 31 ? 1.874 15.445 -4.172 1 93.31 31 LYS B O 1
ATOM 744 N N . VAL B 1 32 ? 0.979 13.875 -2.941 1 94.25 32 VAL B N 1
ATOM 745 C CA . VAL B 1 32 ? 0.611 14.852 -1.919 1 94.25 32 VAL B CA 1
ATOM 746 C C . VAL B 1 32 ? 1.685 14.891 -0.833 1 94.25 32 VAL B C 1
ATOM 748 O O . VAL B 1 32 ? 1.727 15.82 -0.027 1 94.25 32 VAL B O 1
ATOM 751 N N . VAL B 1 33 ? 2.445 13.852 -0.695 1 92.88 33 VAL B N 1
ATOM 752 C CA . VAL B 1 33 ? 3.496 13.836 0.317 1 92.88 33 VAL B CA 1
ATOM 753 C C . VAL B 1 33 ? 4.652 14.734 -0.126 1 92.88 33 VAL B C 1
ATOM 755 O O . VAL B 1 33 ? 5.156 14.602 -1.244 1 92.88 33 VAL B O 1
ATOM 758 N N . PRO B 1 34 ? 4.926 15.734 0.727 1 85.56 34 PRO B N 1
ATOM 759 C CA . PRO B 1 34 ? 6.035 16.609 0.351 1 85.56 34 PRO B CA 1
ATOM 760 C C . PRO B 1 34 ? 7.336 15.859 0.116 1 85.56 34 PRO B C 1
ATOM 762 O O . PRO B 1 34 ? 7.668 14.938 0.872 1 85.56 34 PRO B O 1
ATOM 765 N N . LYS B 1 35 ? 7.766 16.047 -1.12 1 75.19 35 LYS B N 1
ATOM 766 C CA . LYS B 1 35 ? 9.008 15.367 -1.479 1 75.19 35 LYS B CA 1
ATOM 767 C C . LYS B 1 35 ? 10.227 16.203 -1.092 1 75.19 35 LYS B C 1
ATOM 769 O O . LYS B 1 35 ? 10.258 17.422 -1.346 1 75.19 35 LYS B O 1
ATOM 774 N N . SER B 1 36 ? 10.914 15.914 -0.157 1 61.22 36 SER B N 1
ATOM 775 C CA . SER B 1 36 ? 12.102 16.75 -0.001 1 61.22 36 SER B CA 1
ATOM 776 C C . SER B 1 36 ? 13.125 16.469 -1.095 1 61.22 36 SER B C 1
ATOM 778 O O . SER B 1 36 ? 13.617 17.391 -1.745 1 61.22 36 SER B O 1
ATOM 780 N N . ASN B 1 37 ? 13.703 15.273 -1.21 1 59.88 37 ASN B N 1
ATOM 781 C CA . ASN B 1 37 ? 14.914 15.062 -1.996 1 59.88 37 ASN B CA 1
ATOM 782 C C . ASN B 1 37 ? 14.695 14.008 -3.078 1 59.88 37 ASN B C 1
ATOM 784 O O . ASN B 1 37 ? 15.664 13.438 -3.596 1 59.88 37 ASN B O 1
ATOM 788 N N . LEU B 1 38 ? 13.5 13.781 -3.344 1 61 38 LEU B N 1
ATOM 789 C CA . LEU B 1 38 ? 13.398 12.664 -4.277 1 61 38 LEU B CA 1
ATOM 790 C C . LEU B 1 38 ? 13.445 13.156 -5.719 1 61 38 LEU B C 1
ATOM 792 O O . LEU B 1 38 ? 13 14.266 -6.016 1 61 38 LEU B O 1
ATOM 796 N N . SER B 1 39 ? 14.359 12.578 -6.395 1 63.59 39 SER B N 1
ATOM 797 C CA . SER B 1 39 ? 14.5 12.906 -7.809 1 63.59 39 SER B CA 1
ATOM 798 C C . SER B 1 39 ? 13.188 12.711 -8.555 1 63.59 39 SER B C 1
ATOM 800 O O . SER B 1 39 ? 12.398 11.828 -8.211 1 63.59 39 SER B O 1
ATOM 802 N N . GLU B 1 40 ? 12.844 13.766 -9.438 1 63.31 40 GLU B N 1
ATOM 803 C CA . GLU B 1 40 ? 11.609 13.844 -10.211 1 63.31 40 GLU B CA 1
ATOM 804 C C . GLU B 1 40 ? 11.398 12.586 -11.047 1 63.31 40 GLU B C 1
ATOM 806 O O . GLU B 1 40 ? 10.258 12.234 -11.359 1 63.31 40 GLU B O 1
ATOM 811 N N . HIS B 1 41 ? 12.477 11.836 -11.047 1 67.31 41 HIS B N 1
ATOM 812 C CA . HIS B 1 41 ? 12.352 10.852 -12.109 1 67.31 41 HIS B CA 1
ATOM 813 C C . HIS B 1 41 ? 12.125 9.453 -11.539 1 67.31 41 HIS B C 1
ATOM 815 O O . HIS B 1 41 ? 11.852 8.508 -12.281 1 67.31 41 HIS B O 1
ATOM 821 N N . GLN B 1 42 ? 12.211 9.422 -10.375 1 78.44 42 GLN B N 1
ATOM 822 C CA . GLN B 1 42 ? 12.047 8.062 -9.883 1 78.44 42 GLN B CA 1
ATOM 823 C C . GLN B 1 42 ? 10.805 7.949 -9 1 78.44 42 GLN B C 1
ATOM 825 O O . GLN B 1 42 ? 10.617 8.742 -8.07 1 78.44 42 GLN B O 1
ATOM 830 N N . LYS B 1 43 ? 10.039 7.012 -9.547 1 85.69 43 LYS B N 1
ATOM 831 C CA . LYS B 1 43 ? 8.844 6.73 -8.766 1 85.69 43 LYS B CA 1
ATOM 832 C C . LYS B 1 43 ? 9.188 5.996 -7.473 1 85.69 43 LYS B C 1
ATOM 834 O O . LYS B 1 43 ? 9.953 5.031 -7.488 1 85.69 43 LYS B O 1
ATOM 839 N N . LEU B 1 44 ? 8.711 6.582 -6.422 1 90.12 44 LEU B N 1
ATOM 840 C CA . LEU B 1 44 ? 8.922 5.922 -5.141 1 90.12 44 LEU B CA 1
ATOM 841 C C . LEU B 1 44 ? 8.219 4.57 -5.098 1 90.12 44 LEU B C 1
ATOM 843 O O . LEU B 1 44 ? 7.105 4.43 -5.613 1 90.12 44 LEU B O 1
ATOM 847 N N . SER B 1 45 ? 8.898 3.678 -4.449 1 93.75 45 SER B N 1
ATOM 848 C CA . SER B 1 45 ? 8.25 2.395 -4.215 1 93.75 45 SER B CA 1
ATOM 849 C C . SER B 1 45 ? 7.086 2.533 -3.238 1 93.75 45 SER B C 1
ATOM 851 O O . SER B 1 45 ? 6.957 3.553 -2.559 1 93.75 45 SER B O 1
ATOM 853 N N . LYS B 1 46 ? 6.32 1.437 -3.23 1 96 46 LYS B N 1
ATOM 854 C CA . LYS B 1 46 ? 5.188 1.438 -2.311 1 96 46 LYS B CA 1
ATOM 855 C C . LYS B 1 46 ? 5.656 1.569 -0.864 1 96 46 LYS B C 1
ATOM 857 O O . LYS B 1 46 ? 5.117 2.373 -0.101 1 96 46 LYS B O 1
ATOM 862 N N . ILE B 1 47 ? 6.641 0.797 -0.53 1 96.38 47 ILE B N 1
ATOM 863 C CA . ILE B 1 47 ? 7.168 0.812 0.829 1 96.38 47 ILE B CA 1
ATOM 864 C C . ILE B 1 47 ? 7.766 2.184 1.136 1 96.38 47 ILE B C 1
ATOM 866 O O . ILE B 1 47 ? 7.527 2.746 2.207 1 96.38 47 ILE B O 1
ATOM 870 N N . ALA B 1 48 ? 8.547 2.639 0.225 1 93.81 48 ALA B N 1
ATOM 871 C CA . ALA B 1 48 ? 9.18 3.941 0.415 1 93.81 48 ALA B CA 1
ATOM 872 C C . ALA B 1 48 ? 8.133 5.043 0.555 1 93.81 48 ALA B C 1
ATOM 874 O O . ALA B 1 48 ? 8.297 5.969 1.354 1 93.81 48 ALA B O 1
ATOM 875 N N . THR B 1 49 ? 7.07 4.969 -0.222 1 95.81 49 THR B N 1
ATOM 876 C CA . THR B 1 49 ? 5.984 5.938 -0.161 1 95.81 49 THR B CA 1
ATOM 877 C C . THR B 1 49 ? 5.328 5.93 1.219 1 95.81 49 THR B C 1
ATOM 879 O O . THR B 1 49 ? 5.09 6.988 1.805 1 95.81 49 THR B O 1
ATOM 882 N N . LEU B 1 50 ? 5.137 4.797 1.703 1 97.12 50 LEU B N 1
ATOM 883 C CA . LEU B 1 50 ? 4.535 4.656 3.025 1 97.12 50 LEU B CA 1
ATOM 884 C C . LEU B 1 50 ? 5.453 5.227 4.102 1 97.12 50 LEU B C 1
ATOM 886 O O . LEU B 1 50 ? 5.004 5.969 4.977 1 97.12 50 LEU B O 1
ATOM 890 N N . ARG B 1 51 ? 6.684 4.879 4.012 1 96.06 51 ARG B N 1
ATOM 891 C CA . ARG B 1 51 ? 7.648 5.34 5.004 1 96.06 51 ARG B CA 1
ATOM 892 C C . ARG B 1 51 ? 7.77 6.859 4.992 1 96.06 51 ARG B C 1
ATOM 894 O O . ARG B 1 51 ? 7.871 7.488 6.047 1 96.06 51 ARG B O 1
ATOM 901 N N . LEU B 1 52 ? 7.75 7.402 3.822 1 94.88 52 LEU B N 1
ATOM 902 C CA . LEU B 1 52 ? 7.805 8.852 3.689 1 94.88 52 LEU B CA 1
ATOM 903 C C . LEU B 1 52 ? 6.57 9.508 4.305 1 94.88 52 LEU B C 1
ATOM 905 O O . LEU B 1 52 ? 6.684 10.5 5.023 1 94.88 52 LEU B O 1
ATOM 909 N N . ALA B 1 53 ? 5.441 8.969 4.016 1 96.19 53 ALA B N 1
ATOM 910 C CA . ALA B 1 53 ? 4.195 9.5 4.566 1 96.19 53 ALA B CA 1
ATOM 911 C C . ALA B 1 53 ? 4.195 9.43 6.09 1 96.19 53 ALA B C 1
ATOM 913 O O . ALA B 1 53 ? 3.795 10.375 6.762 1 96.19 53 ALA B O 1
ATOM 914 N N . ILE B 1 54 ? 4.629 8.32 6.578 1 96.5 54 ILE B N 1
ATOM 915 C CA . ILE B 1 54 ? 4.711 8.117 8.023 1 96.5 54 ILE B CA 1
ATOM 916 C C . ILE B 1 54 ? 5.617 9.18 8.641 1 96.5 54 ILE B C 1
ATOM 918 O O . ILE B 1 54 ? 5.254 9.805 9.641 1 96.5 54 ILE B O 1
ATOM 922 N N . HIS B 1 55 ? 6.77 9.305 8.031 1 94.94 55 HIS B N 1
ATOM 923 C CA . HIS B 1 55 ? 7.719 10.289 8.531 1 94.94 55 HIS B CA 1
ATOM 924 C C . HIS B 1 55 ? 7.129 11.695 8.5 1 94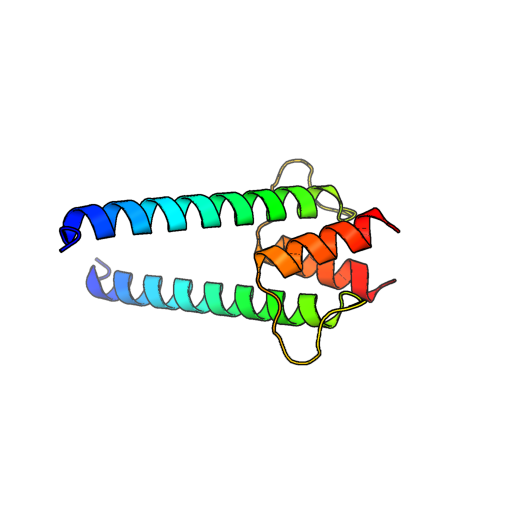.94 55 HIS B C 1
ATOM 926 O O . HIS B 1 55 ? 7.25 12.445 9.469 1 94.94 55 HIS B O 1
ATOM 932 N N . TYR B 1 56 ? 6.492 12.07 7.465 1 94.69 56 TYR B N 1
ATOM 933 C CA . TYR B 1 56 ? 5.902 13.391 7.289 1 94.69 56 TYR B CA 1
ATOM 934 C C . TYR B 1 56 ? 4.832 13.656 8.336 1 94.69 56 TYR B C 1
ATOM 936 O O . TYR B 1 56 ? 4.855 14.688 9.016 1 94.69 56 TYR B O 1
ATOM 944 N N . ILE B 1 57 ? 3.928 12.742 8.508 1 95.12 57 ILE B N 1
ATOM 945 C CA . ILE B 1 57 ? 2.789 12.914 9.398 1 95.12 57 ILE B CA 1
ATOM 946 C C . ILE B 1 57 ? 3.271 12.938 10.852 1 95.12 57 ILE B C 1
ATOM 948 O O . ILE B 1 57 ? 2.756 13.703 11.672 1 95.12 57 ILE B O 1
ATOM 952 N N . SER B 1 58 ? 4.32 12.133 11.148 1 95.31 58 SER B N 1
ATOM 953 C CA . SER B 1 58 ? 4.828 12.055 12.516 1 95.31 58 SER B CA 1
ATOM 954 C C . SER B 1 58 ? 5.57 13.328 12.906 1 95.31 58 SER B C 1
ATOM 956 O O . SER B 1 58 ? 5.742 13.617 14.094 1 95.31 58 SER B O 1
ATOM 958 N N . ALA B 1 59 ? 5.926 14.047 11.938 1 92.75 59 ALA B N 1
ATOM 959 C CA . ALA B 1 59 ? 6.695 15.266 12.172 1 92.75 59 ALA B CA 1
ATOM 960 C C . ALA B 1 59 ? 5.777 16.469 12.336 1 92.75 59 ALA B C 1
ATOM 962 O O . ALA B 1 59 ? 6.238 17.578 12.648 1 92.75 59 ALA B O 1
ATOM 963 N N . LEU B 1 60 ? 4.562 16.406 12.078 1 89.25 60 LEU B N 1
ATOM 964 C CA . LEU B 1 60 ? 3.602 17.484 12.203 1 89.25 60 LEU B CA 1
ATOM 965 C C . LEU B 1 60 ? 3.211 17.703 13.664 1 89.25 60 LEU B C 1
ATOM 967 O O . LEU B 1 60 ? 3.059 18.844 14.109 1 89.25 60 LEU B O 1
#

Nearest PDB structures (foldseek):
  4ath-assembly1_A  TM=8.096E-01  e=5.305E-01  Mus musculus
  4ath-assembly1_A  TM=8.100E-01  e=5.305E-01  Mus musculus

InterPro domains:
  IPR011598 Myc-type, basic helix-loop-helix (bHLH) domain [PF00010] (8-60)
  IPR011598 Myc-type, basic helix-loop-helix (bHLH) domain [PS50888] (6-60)
  IPR011598 Myc-type, basic helix-loop-helix (bHLH) domain [SM00353] (12-60)
  IPR036638 Helix-loop-helix DNA-binding domain superfamily [G3DSA:4.10.280.10] (1-60)
  IPR036638 Helix-loop-helix DNA-binding domain superfamily [SSF47459] (5-60)
  IPR050359 Basic helix-loop-helix transcription factors [PTHR19290] (8-60)

Organism: Lottia gigantea (NCBI:txid225164)

Secondary structure (DSSP, 8-state):
---HHHHHHHHHHHHHHHHHHHHHHHHHHHHHS--SS--TT-PPPHHHHHHHHHHHHHT-/---HHHHHHHHHHHHHHHHHHHHHHHHHHHHHS--SS--TT-PPPHHHHHHHHHHHHHT-

Foldseek 3Di:
DCPPVNVVVVVVVVVVVVVVVVVVVLVVLQVPQDDDDDDPPDDDDSVRSVVSVVVRVVVD/DCPPVNVVVVVVVVVVVVVVVVVVVLVVLQVPQDDDDDDPPDDDDSVRSVVSVVVRVVVD

Sequence (120 aa):
EPQYGQARDGATERERSRMHLLNDAFDQLRKVVPKSNLSEHQKLSKIATLRLAIHYISALEPQYGQARDGATERERSRMHLLNDAFDQLRKVVPKSNLSEHQKLSKIATLRLAIHYISAL